Protein AF-A0A7G8E6I5-F1 (afdb_monomer_lite)

Secondary structure (DSSP, 8-state):
--HHHHHHHHHTTSS-HHHHHHT--SHHHHHHHHHHHHHHH-TT-HHHHHHHHHSHHHHHHHHHHTT----

Structure (mmCIF, N/CA/C/O backbone):
data_AF-A0A7G8E6I5-F1
#
_entry.id   AF-A0A7G8E6I5-F1
#
loop_
_atom_site.group_PDB
_atom_site.id
_atom_site.type_symbol
_atom_site.label_atom_id
_atom_site.label_alt_id
_atom_site.label_comp_id
_atom_site.label_asym_id
_atom_site.label_entity_id
_atom_site.label_seq_id
_atom_site.pdbx_PDB_ins_code
_atom_site.Cartn_x
_atom_site.Cartn_y
_atom_site.Cartn_z
_atom_site.occupancy
_atom_site.B_iso_or_equiv
_atom_site.auth_seq_id
_atom_site.auth_comp_id
_atom_site.auth_asym_id
_atom_site.auth_atom_id
_atom_site.pdbx_PDB_model_num
ATOM 1 N N . MET A 1 1 ? -7.611 10.605 7.315 1.00 68.56 1 MET A N 1
ATOM 2 C CA . MET A 1 1 ? -6.839 9.486 7.887 1.00 68.56 1 MET A CA 1
ATOM 3 C C . MET A 1 1 ? -5.482 9.502 7.214 1.00 68.56 1 MET A C 1
ATOM 5 O O . MET A 1 1 ? -5.444 9.734 6.013 1.00 68.56 1 MET A O 1
ATOM 9 N N . THR A 1 2 ? -4.386 9.390 7.958 1.00 90.25 2 THR A N 1
ATOM 10 C CA . THR A 1 2 ? -3.038 9.327 7.363 1.00 90.25 2 THR A CA 1
ATOM 11 C C . THR A 1 2 ? -2.675 7.888 6.979 1.00 90.25 2 THR A C 1
ATOM 13 O O . THR A 1 2 ? -3.225 6.947 7.550 1.00 90.25 2 THR A O 1
ATOM 16 N N . PHE A 1 3 ? -1.727 7.692 6.052 1.00 91.69 3 PHE A N 1
ATOM 17 C CA . PHE A 1 3 ? -1.250 6.346 5.688 1.00 91.69 3 PHE A CA 1
ATOM 18 C C . PHE A 1 3 ? -0.655 5.597 6.885 1.00 91.69 3 PHE A C 1
ATOM 20 O O . PHE A 1 3 ? -0.891 4.404 7.049 1.00 91.69 3 PHE A O 1
ATOM 27 N N . LYS A 1 4 ? 0.018 6.318 7.785 1.00 92.25 4 LYS A N 1
ATOM 28 C CA . LYS A 1 4 ? 0.513 5.777 9.051 1.00 92.25 4 LYS A CA 1
ATOM 29 C C . LYS A 1 4 ? -0.597 5.176 9.910 1.00 92.25 4 LYS A C 1
ATOM 31 O O . LYS A 1 4 ? -0.459 4.058 10.400 1.00 92.25 4 LYS A O 1
ATOM 36 N N . GLU A 1 5 ? -1.698 5.907 10.088 1.00 93.38 5 GLU A N 1
ATOM 37 C CA . GLU A 1 5 ? -2.865 5.434 10.845 1.00 93.38 5 GLU A CA 1
ATOM 38 C C . GLU A 1 5 ? -3.573 4.273 10.144 1.00 93.38 5 GLU A C 1
ATOM 40 O O . GLU A 1 5 ? -4.012 3.339 10.814 1.00 93.38 5 GLU A O 1
ATOM 45 N N . LEU A 1 6 ? -3.652 4.308 8.811 1.00 92.81 6 LEU A N 1
ATOM 46 C CA . LEU A 1 6 ? -4.230 3.240 7.997 1.00 92.81 6 LEU A CA 1
ATOM 47 C C . LEU A 1 6 ? -3.459 1.926 8.182 1.00 92.81 6 LEU A C 1
ATOM 49 O O . LEU A 1 6 ? -4.051 0.907 8.531 1.00 92.81 6 LEU A O 1
ATOM 53 N N . VAL A 1 7 ? -2.133 1.957 8.024 1.00 92.94 7 VAL A N 1
ATOM 54 C CA . VAL A 1 7 ? -1.263 0.784 8.204 1.00 92.94 7 VAL A CA 1
ATOM 55 C C . VAL A 1 7 ? -1.275 0.303 9.654 1.00 92.94 7 VAL A C 1
ATOM 57 O O . VAL A 1 7 ? -1.365 -0.900 9.901 1.00 92.94 7 VAL A O 1
ATOM 60 N N . ALA A 1 8 ? -1.269 1.220 10.625 1.00 93.69 8 ALA A N 1
ATOM 61 C CA . ALA A 1 8 ? -1.374 0.868 12.038 1.00 93.69 8 ALA A CA 1
ATOM 62 C C . ALA A 1 8 ? -2.708 0.174 12.362 1.00 93.69 8 ALA A C 1
ATOM 64 O O . ALA A 1 8 ? -2.743 -0.768 13.157 1.00 93.69 8 ALA A O 1
ATOM 65 N N . SER A 1 9 ? -3.805 0.631 11.752 1.00 93.56 9 SER A N 1
ATOM 66 C CA . SER A 1 9 ? -5.127 0.015 11.878 1.00 93.56 9 SER A CA 1
ATOM 67 C C . SER A 1 9 ? -5.164 -1.361 11.209 1.00 93.56 9 SER A C 1
ATOM 69 O O . SER A 1 9 ? -5.610 -2.326 11.827 1.00 93.56 9 SER A O 1
ATOM 71 N N . PHE A 1 10 ? -4.604 -1.490 10.003 1.00 92.75 10 PHE A N 1
ATOM 72 C CA . PHE A 1 10 ? -4.464 -2.764 9.293 1.00 92.75 10 PHE A CA 1
ATOM 73 C C . PHE A 1 10 ? -3.644 -3.786 10.103 1.00 92.75 10 PHE A C 1
ATOM 75 O O . PHE A 1 10 ? -4.076 -4.924 10.272 1.00 92.75 10 PHE A O 1
ATOM 82 N N . ASN A 1 11 ? -2.534 -3.368 10.726 1.00 91.44 11 ASN A N 1
ATOM 83 C CA . ASN A 1 11 ? -1.724 -4.218 11.612 1.00 91.44 11 ASN A CA 1
ATOM 84 C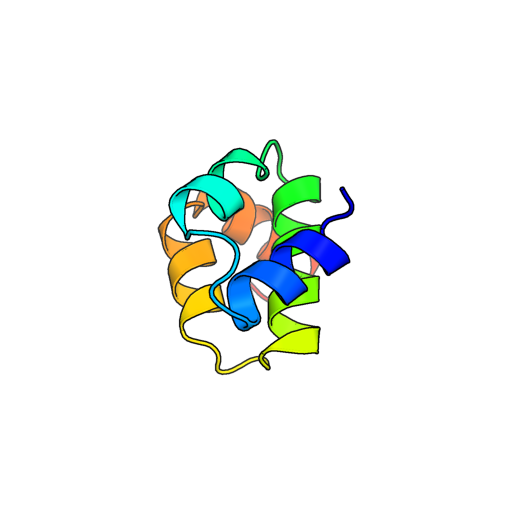 C . ASN A 1 11 ? -2.511 -4.734 12.827 1.00 91.44 11 ASN A C 1
ATOM 86 O O . ASN A 1 11 ? -2.341 -5.864 13.277 1.00 91.44 11 ASN A O 1
ATOM 90 N N . LYS A 1 12 ? -3.418 -3.907 13.349 1.00 92.00 12 LYS A N 1
ATOM 91 C CA . LYS A 1 12 ? -4.319 -4.268 14.451 1.00 92.00 12 LYS A CA 1
ATOM 92 C C . LYS A 1 12 ? -5.587 -4.992 13.985 1.00 92.00 12 LYS A C 1
ATOM 94 O O . LYS A 1 12 ? -6.471 -5.207 14.808 1.00 92.00 12 LYS A O 1
ATOM 99 N N . GLN A 1 13 ? -5.680 -5.365 12.704 1.00 87.69 13 GLN A N 1
ATOM 100 C CA . GLN A 1 13 ? -6.855 -5.988 12.079 1.00 87.69 13 GLN A CA 1
ATOM 101 C C . GLN A 1 13 ? -8.127 -5.118 12.146 1.00 87.69 13 GLN A C 1
ATOM 103 O O . GLN A 1 13 ? -9.241 -5.628 12.074 1.00 87.69 13 GLN A O 1
ATOM 108 N N . GLY A 1 14 ? -7.970 -3.799 12.298 1.00 87.62 14 GLY A N 1
ATOM 109 C CA . GLY A 1 14 ? -9.064 -2.823 12.283 1.00 87.62 14 GLY A CA 1
ATOM 110 C C . GLY A 1 14 ? -9.415 -2.310 10.885 1.00 87.62 14 GLY A C 1
ATOM 111 O O . GLY A 1 14 ? -10.489 -1.752 10.695 1.00 87.62 14 GLY A O 1
ATOM 112 N N . THR A 1 15 ? -8.525 -2.515 9.913 1.00 91.12 15 THR A N 1
ATOM 113 C CA . THR A 1 15 ? -8.726 -2.186 8.497 1.00 91.12 15 THR A CA 1
ATOM 114 C C . THR A 1 15 ? -8.479 -3.437 7.669 1.00 91.12 15 THR A C 1
ATOM 116 O O . THR A 1 15 ? -7.567 -4.209 7.973 1.00 91.12 15 THR A O 1
ATOM 119 N N . SER A 1 16 ? -9.296 -3.658 6.644 1.00 92.88 16 SER A N 1
ATOM 120 C CA . SER A 1 16 ? -9.151 -4.794 5.734 1.00 92.88 16 SER A CA 1
ATOM 121 C C . SER A 1 16 ? -8.115 -4.536 4.631 1.00 92.88 16 SER A C 1
ATOM 123 O O . SER A 1 16 ? -7.704 -3.404 4.385 1.00 92.88 16 SER A O 1
ATOM 125 N N . TRP A 1 17 ? -7.683 -5.601 3.948 1.00 92.12 17 TRP A N 1
ATOM 126 C CA . TRP A 1 17 ? -6.767 -5.487 2.803 1.00 92.12 17 TRP A CA 1
ATOM 127 C C . TRP A 1 17 ? -7.354 -4.622 1.682 1.00 92.12 17 TRP A C 1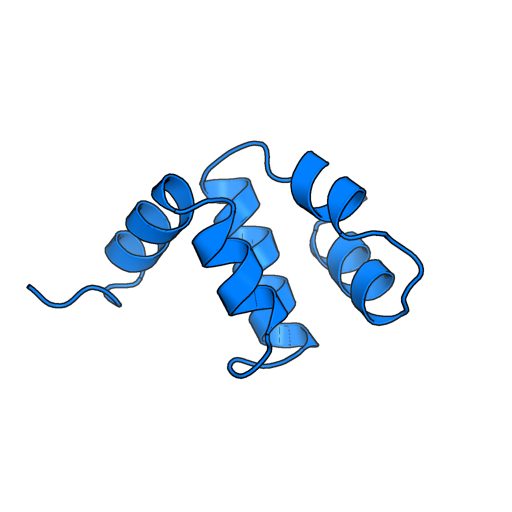
ATOM 129 O O . TRP A 1 17 ? -6.669 -3.750 1.165 1.00 92.12 17 TRP A O 1
ATOM 139 N N . ASP A 1 18 ? -8.632 -4.826 1.359 1.00 92.38 18 ASP A N 1
ATOM 140 C CA . ASP A 1 18 ? -9.329 -4.083 0.304 1.00 92.38 18 ASP A CA 1
ATOM 141 C C . ASP A 1 18 ? -9.351 -2.576 0.599 1.00 92.38 18 ASP A C 1
ATOM 143 O O . ASP A 1 18 ? -8.965 -1.769 -0.242 1.00 92.38 18 ASP A O 1
ATOM 147 N N . GLU A 1 19 ? -9.669 -2.194 1.839 1.00 91.56 19 GLU A N 1
ATOM 148 C CA . GLU A 1 19 ? -9.633 -0.795 2.279 1.00 91.56 19 GLU A CA 1
ATOM 149 C C . GLU A 1 19 ? -8.229 -0.188 2.211 1.00 91.56 19 GLU A C 1
ATOM 151 O O . GLU A 1 19 ? -8.076 0.966 1.813 1.00 91.56 19 GLU A O 1
ATOM 156 N N . LEU A 1 20 ? -7.194 -0.956 2.565 1.00 91.94 20 LEU A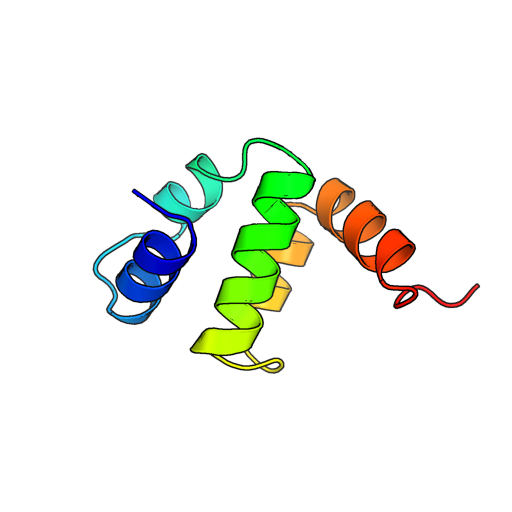 N 1
ATOM 157 C CA . LEU A 1 20 ? -5.812 -0.501 2.446 1.00 91.94 20 LEU A CA 1
ATOM 158 C C . LEU A 1 20 ? -5.427 -0.267 0.976 1.00 91.94 20 LEU A C 1
ATOM 160 O O . LEU A 1 20 ? -4.802 0.745 0.660 1.00 91.94 20 LEU A O 1
ATOM 164 N N . CYS A 1 21 ? -5.845 -1.155 0.074 1.00 92.50 21 CYS A N 1
ATOM 165 C CA . CYS A 1 21 ? -5.623 -1.025 -1.364 1.00 92.50 21 CYS A CA 1
ATOM 166 C C . CYS A 1 21 ? -6.408 0.142 -1.986 1.00 92.50 21 CYS A C 1
ATOM 168 O O . CYS A 1 21 ? -5.877 0.825 -2.860 1.00 92.50 21 CYS A O 1
ATOM 170 N N . LEU A 1 22 ? -7.632 0.423 -1.526 1.00 92.81 22 LEU A N 1
ATOM 171 C CA . LEU A 1 22 ? -8.467 1.529 -2.022 1.00 92.81 22 LEU A CA 1
ATOM 172 C C . LEU A 1 22 ? -7.847 2.918 -1.799 1.00 92.81 22 LEU A C 1
ATOM 174 O O . LEU A 1 22 ? -8.126 3.861 -2.552 1.00 92.81 22 LEU A O 1
ATOM 178 N N . GLU A 1 23 ? -6.993 3.050 -0.787 1.00 90.94 23 GLU A N 1
ATOM 179 C CA . GLU A 1 23 ? -6.267 4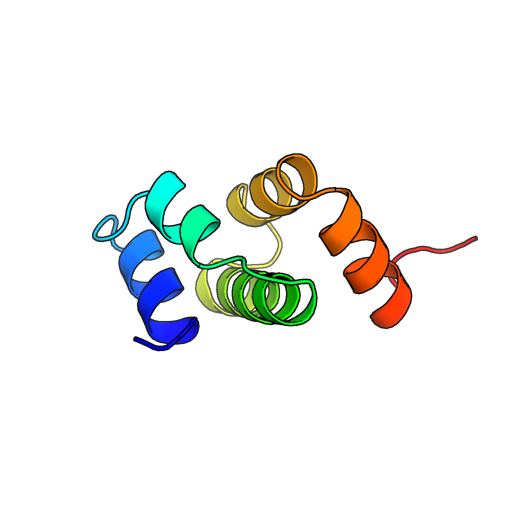.290 -0.501 1.00 90.94 23 GLU A CA 1
ATOM 180 C C . GLU A 1 23 ? -5.026 4.468 -1.397 1.00 90.94 23 GLU A C 1
ATOM 182 O O . GLU A 1 23 ? -4.484 5.573 -1.513 1.00 90.94 23 GLU A O 1
ATOM 187 N N . ILE A 1 24 ? -4.600 3.422 -2.114 1.00 93.12 24 ILE A N 1
ATOM 188 C CA . ILE A 1 24 ? -3.471 3.464 -3.050 1.00 93.12 24 ILE A CA 1
ATOM 189 C C . ILE A 1 24 ? -3.941 4.024 -4.403 1.00 93.12 24 ILE A C 1
ATOM 191 O O . ILE A 1 24 ? -4.175 3.331 -5.387 1.00 93.12 24 ILE A O 1
ATOM 195 N N . ARG A 1 25 ? -4.075 5.353 -4.410 1.00 90.50 25 ARG A N 1
ATOM 196 C CA . ARG A 1 25 ? -4.397 6.258 -5.537 1.00 90.50 25 ARG A CA 1
ATOM 197 C C . ARG A 1 25 ? -3.449 6.245 -6.729 1.00 90.50 25 ARG A C 1
ATOM 199 O O . ARG A 1 25 ? -3.810 6.571 -7.859 1.00 90.50 25 ARG A O 1
ATOM 206 N N . CYS A 1 26 ? -2.179 6.124 -6.383 1.00 93.00 26 CYS A N 1
ATOM 207 C CA . CYS A 1 26 ? -1.087 6.735 -7.116 1.00 93.00 26 CYS A CA 1
ATOM 208 C C . CYS A 1 26 ? 0.259 6.149 -6.678 1.00 93.00 2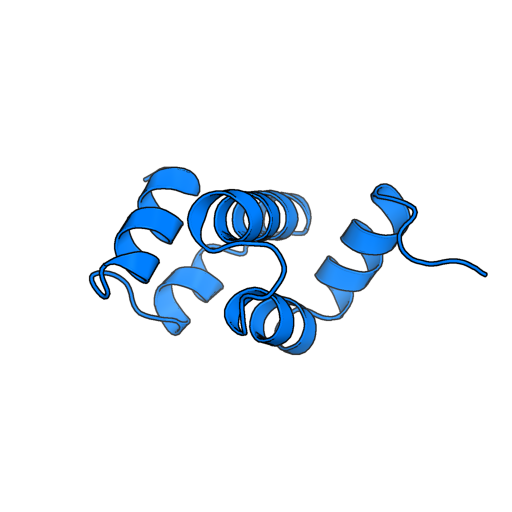6 CYS A C 1
ATOM 210 O O . CYS A 1 26 ? 0.362 5.557 -5.604 1.00 93.00 26 CYS A O 1
ATOM 212 N N . GLU A 1 27 ? 1.315 6.391 -7.456 1.00 91.56 27 GLU A N 1
ATOM 213 C CA . GLU A 1 27 ? 2.670 5.910 -7.144 1.00 91.56 27 GLU A CA 1
ATOM 214 C C . GLU A 1 27 ? 3.187 6.447 -5.798 1.00 91.56 27 GLU A C 1
ATOM 216 O O . GLU A 1 27 ? 3.721 5.688 -4.994 1.00 91.56 27 GLU A O 1
ATOM 221 N N . SER A 1 28 ? 2.949 7.726 -5.486 1.00 91.31 28 SER A N 1
ATOM 222 C CA . SER A 1 28 ? 3.339 8.319 -4.195 1.00 91.31 28 SER A CA 1
ATOM 223 C C . SER A 1 28 ? 2.533 7.762 -3.012 1.00 91.31 28 SER A C 1
ATOM 225 O O . SER A 1 28 ? 3.047 7.653 -1.898 1.00 91.31 28 SER A O 1
ATOM 227 N N . CYS A 1 29 ? 1.274 7.394 -3.262 1.00 93.69 29 CYS A N 1
ATOM 228 C CA . CYS A 1 29 ? 0.374 6.766 -2.301 1.00 93.69 29 CYS A CA 1
ATOM 229 C C . CYS A 1 29 ? 0.905 5.367 -1.956 1.00 93.69 29 CYS A C 1
ATOM 231 O O . CYS A 1 29 ? 1.077 5.035 -0.786 1.00 93.69 29 CYS A O 1
ATOM 233 N N . PHE A 1 30 ? 1.250 4.593 -2.992 1.00 94.31 30 PHE A N 1
ATOM 234 C CA . PHE A 1 30 ? 1.878 3.283 -2.863 1.00 94.31 30 PHE A CA 1
ATOM 235 C C . PHE A 1 30 ? 3.187 3.368 -2.080 1.00 94.31 30 PHE A C 1
ATOM 237 O O . PHE A 1 30 ? 3.340 2.651 -1.100 1.00 94.31 30 PHE A O 1
ATOM 244 N N . ALA A 1 31 ? 4.098 4.270 -2.465 1.00 93.69 31 ALA A N 1
ATOM 245 C CA . ALA A 1 31 ? 5.383 4.443 -1.791 1.00 93.69 31 ALA A CA 1
ATOM 246 C C . ALA A 1 31 ? 5.207 4.722 -0.291 1.00 93.69 31 ALA A C 1
ATOM 248 O O . ALA A 1 31 ? 5.850 4.082 0.534 1.00 93.69 31 ALA A O 1
ATOM 249 N N . SER A 1 32 ? 4.272 5.614 0.054 1.00 94.50 32 SER A N 1
ATOM 250 C CA . SER A 1 32 ? 3.978 5.967 1.446 1.00 94.50 32 SER A CA 1
ATOM 251 C C . SER A 1 32 ? 3.419 4.781 2.237 1.00 94.50 32 SER A C 1
ATOM 253 O O . SER A 1 32 ? 3.866 4.526 3.349 1.00 94.50 32 SER A O 1
ATOM 255 N N . VAL A 1 33 ? 2.465 4.028 1.675 1.00 94.19 33 VAL A N 1
ATOM 256 C CA . VAL A 1 33 ? 1.915 2.827 2.331 1.00 94.19 33 VAL A CA 1
ATOM 257 C C . VAL A 1 33 ? 2.981 1.740 2.466 1.00 94.19 33 VAL A C 1
ATOM 259 O O . VAL A 1 33 ? 3.084 1.116 3.517 1.00 94.19 33 VAL A O 1
ATOM 262 N N . PHE A 1 34 ? 3.790 1.524 1.431 1.00 93.81 34 PHE A N 1
ATOM 263 C CA . PHE A 1 34 ? 4.849 0.520 1.418 1.00 93.81 34 PHE A CA 1
ATOM 264 C C . PHE A 1 34 ? 5.926 0.822 2.465 1.00 93.81 34 PHE A C 1
ATOM 266 O O . PHE A 1 34 ? 6.306 -0.068 3.224 1.00 93.81 34 PHE A O 1
ATOM 273 N N . ASP A 1 35 ? 6.377 2.077 2.549 1.00 93.56 35 ASP A N 1
ATOM 274 C CA . ASP A 1 35 ? 7.338 2.518 3.561 1.00 93.56 35 ASP A CA 1
ATOM 275 C C . ASP A 1 35 ? 6.757 2.354 4.975 1.00 93.56 35 ASP A C 1
ATOM 277 O O . ASP A 1 35 ? 7.403 1.752 5.828 1.00 93.56 35 ASP A O 1
ATOM 281 N N . GLU A 1 36 ? 5.509 2.770 5.209 1.00 95.06 36 GLU A N 1
ATOM 282 C CA . GLU A 1 36 ? 4.847 2.613 6.511 1.00 95.06 36 GLU A CA 1
ATOM 283 C C . GLU A 1 36 ? 4.664 1.138 6.905 1.00 95.06 36 GLU A C 1
ATOM 285 O O . GLU A 1 36 ? 4.878 0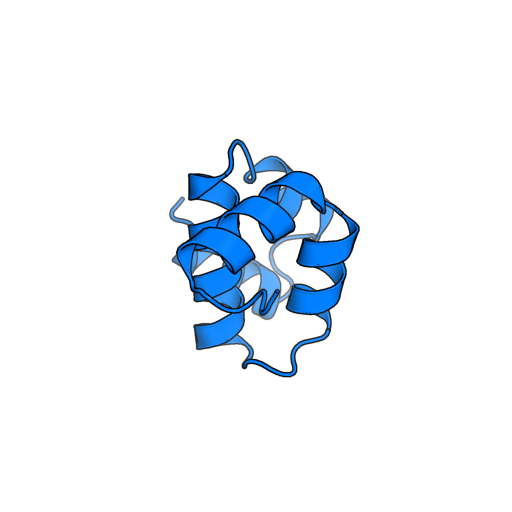.774 8.061 1.00 95.06 36 GLU A O 1
ATOM 290 N N . VAL A 1 37 ? 4.304 0.255 5.965 1.00 93.88 37 VAL A N 1
ATOM 291 C CA . VAL A 1 37 ? 4.236 -1.196 6.217 1.00 93.88 37 VAL A CA 1
ATOM 292 C C . VAL A 1 37 ? 5.621 -1.736 6.562 1.00 93.88 37 VAL A C 1
ATOM 294 O O . VAL A 1 37 ? 5.760 -2.490 7.522 1.00 93.88 37 VAL A O 1
ATOM 297 N N . ASN A 1 38 ? 6.655 -1.330 5.828 1.00 93.31 38 ASN A N 1
ATOM 298 C CA . ASN A 1 38 ? 8.028 -1.744 6.088 1.00 93.31 38 ASN A CA 1
ATOM 299 C C . ASN A 1 38 ? 8.530 -1.260 7.460 1.00 93.31 38 ASN A C 1
ATOM 301 O O . ASN A 1 38 ? 9.176 -2.021 8.175 1.00 93.31 38 ASN A O 1
ATOM 305 N N . GLU A 1 39 ? 8.201 -0.032 7.860 1.00 93.69 39 GLU A N 1
ATOM 306 C CA . GLU A 1 39 ? 8.577 0.525 9.162 1.00 93.69 39 GLU A CA 1
ATOM 307 C C . GLU A 1 39 ? 7.798 -0.102 10.327 1.00 93.69 39 GLU A C 1
ATOM 309 O O . GLU A 1 39 ? 8.377 -0.367 11.381 1.00 93.69 39 GLU A O 1
ATOM 314 N N . GLN A 1 40 ? 6.495 -0.355 10.166 1.00 93.00 40 GLN A N 1
ATOM 315 C CA . GLN A 1 40 ? 5.635 -0.833 11.256 1.00 93.00 40 GLN A CA 1
ATOM 316 C C . GLN A 1 40 ? 5.583 -2.362 11.383 1.00 93.00 40 GLN A C 1
ATOM 318 O O . GLN A 1 40 ? 5.429 -2.876 12.491 1.00 93.00 40 GLN A O 1
ATOM 323 N N . MET A 1 41 ? 5.671 -3.091 10.267 1.00 91.62 41 MET A N 1
ATOM 324 C CA . MET A 1 41 ? 5.571 -4.558 10.211 1.00 91.62 41 MET A CA 1
ATOM 325 C C . MET A 1 41 ? 6.900 -5.240 9.870 1.00 91.62 41 MET A C 1
ATOM 327 O O . MET A 1 41 ? 7.024 -6.453 10.030 1.00 91.62 41 MET A O 1
ATOM 331 N N . GLY A 1 42 ? 7.896 -4.474 9.422 1.00 89.56 42 GLY A N 1
ATOM 332 C CA . GLY A 1 42 ? 9.211 -4.973 9.041 1.00 89.56 42 GLY A CA 1
ATOM 333 C C . GLY A 1 42 ? 9.324 -5.355 7.563 1.00 89.56 42 GLY A C 1
ATOM 334 O O . GLY A 1 42 ? 8.352 -5.705 6.892 1.00 89.56 42 GLY A O 1
ATOM 335 N N . SER A 1 43 ? 10.564 -5.358 7.075 1.00 85.12 43 SER A N 1
ATOM 336 C CA . SER A 1 43 ? 10.932 -5.638 5.678 1.00 85.12 43 SER A CA 1
ATOM 337 C C . SER A 1 43 ? 10.669 -7.065 5.204 1.00 85.12 43 SER A C 1
ATOM 339 O O . SER A 1 43 ? 10.699 -7.329 4.007 1.00 85.12 43 SER A O 1
ATOM 341 N N . SER A 1 44 ? 10.413 -7.993 6.128 1.00 83.56 44 SER A N 1
ATOM 342 C CA . SER A 1 44 ? 10.073 -9.393 5.828 1.00 83.56 44 SER A CA 1
ATOM 343 C C . SER A 1 44 ? 8.567 -9.666 5.871 1.00 83.56 44 SER A C 1
ATOM 345 O O . SER A 1 44 ? 8.162 -10.823 5.869 1.00 83.56 44 SER A O 1
ATOM 347 N N . SER A 1 45 ? 7.737 -8.623 5.958 1.00 89.06 45 SER A N 1
ATOM 348 C CA . SER A 1 45 ? 6.284 -8.773 6.003 1.00 89.06 45 SER A CA 1
ATOM 349 C C . SER A 1 45 ? 5.729 -9.260 4.662 1.00 89.06 45 SER A C 1
ATOM 351 O O . SER A 1 45 ? 5.978 -8.649 3.620 1.00 89.06 45 SER A O 1
ATOM 353 N N . ASP A 1 46 ? 4.892 -10.302 4.691 1.00 90.88 46 ASP A N 1
ATOM 354 C CA . ASP A 1 46 ? 4.149 -10.799 3.521 1.00 90.88 46 ASP A CA 1
ATOM 355 C C . ASP A 1 46 ? 3.264 -9.719 2.878 1.00 90.88 46 ASP A C 1
ATOM 357 O O . ASP A 1 46 ? 2.928 -9.782 1.695 1.00 90.88 46 ASP A O 1
ATOM 361 N N . VAL A 1 47 ? 2.901 -8.692 3.648 1.00 91.69 47 VAL A N 1
ATOM 362 C CA . VAL A 1 47 ? 2.106 -7.548 3.190 1.00 91.69 47 VAL A CA 1
ATOM 363 C C . VAL A 1 47 ? 2.856 -6.761 2.115 1.00 91.69 47 VAL A C 1
ATOM 365 O O . VAL A 1 47 ? 2.245 -6.347 1.134 1.00 91.69 47 VAL A O 1
ATOM 368 N N . LEU A 1 48 ? 4.178 -6.605 2.242 1.00 92.38 48 LEU A N 1
ATOM 369 C CA . LEU A 1 48 ? 4.997 -5.923 1.234 1.00 92.38 48 LEU A CA 1
ATOM 370 C C . LEU A 1 48 ? 5.028 -6.707 -0.080 1.00 92.38 48 LEU A C 1
ATOM 372 O O . LEU A 1 48 ? 4.894 -6.120 -1.152 1.00 92.38 48 LEU A O 1
ATOM 376 N N . ALA A 1 49 ? 5.151 -8.035 0.003 1.00 92.00 49 ALA A N 1
ATOM 377 C CA . ALA A 1 49 ? 5.102 -8.903 -1.169 1.00 92.00 49 ALA A CA 1
ATOM 378 C C . ALA A 1 49 ? 3.730 -8.830 -1.856 1.00 92.00 49 ALA A C 1
ATOM 380 O O . ALA A 1 49 ? 3.665 -8.665 -3.071 1.00 92.00 49 ALA A O 1
ATOM 381 N N . ARG A 1 50 ? 2.636 -8.858 -1.081 1.00 94.44 50 ARG A N 1
ATOM 382 C CA . ARG A 1 50 ? 1.278 -8.684 -1.622 1.00 94.44 50 ARG A CA 1
ATOM 383 C C . ARG A 1 50 ? 1.069 -7.307 -2.247 1.00 94.44 50 ARG A C 1
ATOM 385 O O . ARG A 1 50 ? 0.428 -7.221 -3.284 1.00 94.44 50 ARG A O 1
ATOM 392 N N . LEU A 1 51 ? 1.618 -6.239 -1.663 1.00 93.44 51 LEU A N 1
ATOM 393 C CA . LEU A 1 51 ? 1.537 -4.892 -2.238 1.00 93.44 51 LEU A CA 1
ATOM 394 C C . LEU A 1 51 ? 2.260 -4.825 -3.587 1.00 93.44 51 LEU A C 1
ATOM 396 O O . LEU A 1 51 ? 1.738 -4.243 -4.535 1.00 93.44 51 LEU A O 1
ATOM 400 N N . ALA A 1 52 ? 3.444 -5.432 -3.678 1.00 92.06 52 ALA A N 1
ATOM 401 C CA . ALA A 1 52 ? 4.206 -5.493 -4.919 1.00 92.06 52 ALA A CA 1
ATOM 402 C C . ALA A 1 52 ? 3.501 -6.311 -6.016 1.00 92.06 52 ALA A C 1
ATOM 404 O O . ALA A 1 52 ? 3.595 -5.945 -7.186 1.00 92.06 52 ALA A O 1
ATOM 405 N N . ASP A 1 53 ? 2.793 -7.381 -5.643 1.00 93.25 53 ASP A N 1
ATOM 406 C CA . ASP A 1 53 ? 2.028 -8.230 -6.567 1.00 93.25 53 ASP A CA 1
ATOM 407 C C . ASP A 1 53 ? 0.731 -7.560 -7.053 1.00 93.25 53 ASP A C 1
ATOM 409 O O . ASP A 1 53 ? 0.431 -7.593 -8.243 1.00 93.25 53 ASP A O 1
ATOM 413 N N . GLU A 1 54 ? 0.006 -6.882 -6.157 1.00 94.31 54 GLU A N 1
ATOM 414 C CA . GLU A 1 54 ? -1.248 -6.180 -6.474 1.00 94.31 54 GLU A CA 1
ATOM 415 C C . GLU A 1 54 ? -0.999 -4.910 -7.311 1.00 94.31 54 GLU A C 1
ATOM 417 O O . GLU A 1 54 ? -1.750 -4.584 -8.231 1.00 94.31 54 GLU A O 1
ATOM 422 N N . PHE A 1 55 ? 0.098 -4.194 -7.033 1.00 93.56 55 PHE A N 1
ATOM 423 C CA . PHE A 1 55 ? 0.456 -2.947 -7.714 1.00 93.56 55 PHE A CA 1
ATOM 424 C C . PHE A 1 55 ? 1.836 -3.023 -8.389 1.00 93.56 55 PHE A C 1
ATOM 426 O O . PHE A 1 55 ? 2.730 -2.222 -8.084 1.00 93.56 55 PHE A O 1
ATOM 433 N N . PRO A 1 56 ? 2.031 -3.917 -9.375 1.00 91.88 56 PRO A N 1
ATOM 434 C CA . PRO A 1 56 ? 3.351 -4.202 -9.936 1.00 91.88 56 PRO A CA 1
ATOM 435 C C . PRO A 1 56 ? 3.947 -2.998 -10.672 1.00 91.88 56 PRO A C 1
ATOM 437 O O . PRO A 1 56 ? 5.158 -2.778 -10.646 1.00 91.88 56 PRO A O 1
ATOM 440 N N . ASN A 1 57 ? 3.102 -2.169 -11.293 1.00 91.75 57 ASN A N 1
ATOM 441 C CA . ASN A 1 57 ? 3.544 -0.940 -11.953 1.00 91.75 57 ASN A CA 1
ATOM 442 C C . ASN A 1 57 ? 4.061 0.093 -10.941 1.00 91.75 57 ASN A C 1
ATOM 444 O O . ASN A 1 57 ? 5.124 0.672 -11.157 1.00 91.75 57 ASN A O 1
ATOM 448 N N . HIS A 1 58 ? 3.349 0.289 -9.825 1.00 93.44 58 HIS A N 1
ATOM 449 C CA . HIS A 1 58 ? 3.768 1.221 -8.776 1.00 93.44 58 HIS A CA 1
ATOM 450 C C . HIS A 1 58 ? 5.022 0.723 -8.063 1.00 93.44 58 HIS A C 1
ATOM 452 O O . HIS A 1 58 ? 5.948 1.500 -7.845 1.00 93.44 58 HIS A O 1
ATOM 458 N N . TYR A 1 59 ? 5.096 -0.581 -7.785 1.00 92.31 59 TYR A N 1
ATOM 459 C CA . TYR A 1 59 ? 6.288 -1.193 -7.215 1.00 92.31 59 TYR A CA 1
ATOM 460 C C . TYR A 1 59 ? 7.505 -1.040 -8.127 1.00 92.31 59 TYR A C 1
ATOM 462 O O . TYR A 1 59 ? 8.579 -0.686 -7.654 1.00 92.31 59 TYR A O 1
ATOM 470 N N . LYS A 1 60 ? 7.352 -1.235 -9.441 1.00 90.56 60 LYS A N 1
ATOM 471 C CA . LYS A 1 60 ? 8.449 -1.049 -10.398 1.00 90.56 60 LYS A CA 1
ATOM 472 C C . LYS A 1 60 ? 8.990 0.381 -10.383 1.00 90.56 60 LYS A C 1
ATOM 474 O O . LYS A 1 60 ? 10.208 0.562 -10.391 1.00 90.56 60 LYS A O 1
ATOM 479 N N . SER A 1 61 ? 8.111 1.382 -10.356 1.00 90.44 61 SER A N 1
ATOM 480 C CA . SER A 1 61 ? 8.516 2.787 -10.234 1.00 90.44 61 SER A CA 1
ATOM 481 C C . SER A 1 61 ? 9.191 3.060 -8.890 1.00 90.44 61 SER A C 1
ATOM 483 O O . SER A 1 61 ? 10.309 3.571 -8.879 1.00 90.44 61 SER A O 1
ATOM 485 N N . TYR A 1 62 ? 8.594 2.617 -7.779 1.00 90.88 62 TYR A N 1
ATOM 486 C CA . TYR A 1 62 ? 9.169 2.742 -6.436 1.00 90.88 62 TYR A CA 1
ATOM 487 C C . TYR A 1 62 ? 10.566 2.110 -6.348 1.00 90.88 62 TYR A C 1
ATOM 489 O O . TYR A 1 62 ? 11.523 2.741 -5.902 1.00 90.88 62 TYR A O 1
ATOM 497 N N . ALA A 1 63 ? 10.717 0.876 -6.831 1.00 88.38 63 ALA A N 1
ATOM 498 C CA . ALA A 1 63 ? 11.977 0.148 -6.811 1.00 88.38 63 ALA A CA 1
ATOM 499 C C . ALA A 1 63 ? 13.033 0.816 -7.705 1.00 88.38 63 ALA A C 1
ATOM 501 O O . ALA A 1 63 ? 14.215 0.823 -7.358 1.00 88.38 63 ALA A O 1
ATOM 502 N N . LYS A 1 64 ? 12.625 1.421 -8.827 1.00 87.38 64 LYS A N 1
ATOM 503 C CA . LYS A 1 64 ? 13.512 2.222 -9.679 1.00 87.38 64 LYS A CA 1
ATOM 504 C C . LYS A 1 64 ? 13.975 3.498 -8.971 1.00 87.38 64 LYS A C 1
ATOM 506 O O . LYS A 1 64 ? 15.164 3.797 -9.010 1.00 87.38 64 LYS A O 1
ATOM 511 N N . GLU A 1 65 ? 13.074 4.225 -8.311 1.00 86.50 65 GLU A N 1
ATOM 512 C CA . GLU A 1 65 ? 13.410 5.445 -7.559 1.00 86.50 65 GLU A CA 1
ATOM 513 C C . GLU A 1 65 ? 14.311 5.160 -6.352 1.00 86.50 65 GLU A C 1
ATOM 515 O O . GLU A 1 65 ? 15.227 5.926 -6.060 1.00 86.50 65 GLU A O 1
ATOM 520 N N . ARG A 1 66 ? 14.099 4.026 -5.678 1.00 82.81 66 ARG A N 1
ATOM 521 C CA . ARG A 1 66 ? 14.906 3.579 -4.534 1.00 82.81 66 ARG A CA 1
ATOM 522 C C . ARG A 1 66 ? 16.211 2.878 -4.934 1.00 82.81 66 ARG A C 1
ATOM 524 O O . ARG A 1 66 ? 16.991 2.526 -4.054 1.00 82.81 66 ARG A O 1
ATOM 531 N N . GLY A 1 67 ? 16.458 2.660 -6.229 1.00 79.06 67 GLY A N 1
ATOM 532 C CA . GLY A 1 67 ? 17.647 1.954 -6.724 1.00 79.06 67 GLY A CA 1
ATOM 533 C C . GLY A 1 67 ? 17.689 0.461 -6.367 1.00 79.06 67 GLY A C 1
ATOM 534 O O . GLY A 1 67 ? 18.761 -0.135 -6.353 1.00 79.06 67 GLY A O 1
ATOM 535 N N . LEU A 1 68 ? 16.534 -0.140 -6.065 1.00 71.44 68 LEU A N 1
ATOM 536 C CA . LEU A 1 68 ? 16.391 -1.559 -5.714 1.00 71.44 68 LEU A CA 1
ATOM 537 C C . LEU A 1 68 ? 16.368 -2.471 -6.949 1.00 71.44 68 LEU A C 1
ATOM 539 O O . LEU A 1 68 ? 16.594 -3.672 -6.833 1.00 71.44 68 LEU A O 1
ATOM 543 N N . VAL A 1 69 ? 16.115 -1.908 -8.135 1.00 58.09 69 VAL A N 1
ATOM 544 C CA . VAL A 1 69 ? 16.256 -2.615 -9.414 1.00 58.09 69 VAL A CA 1
ATOM 545 C C . VAL A 1 69 ? 17.673 -2.384 -9.934 1.00 58.09 69 VAL A C 1
ATOM 547 O O . VAL A 1 69 ? 17.974 -1.309 -10.454 1.00 58.09 69 VAL A O 1
ATOM 550 N N . GLN A 1 70 ? 18.550 -3.377 -9.785 1.00 45.00 70 GLN A N 1
ATOM 551 C CA . GLN A 1 70 ? 19.812 -3.399 -10.530 1.00 45.00 70 GLN A CA 1
ATOM 552 C C . GLN A 1 70 ? 19.554 -3.814 -11.994 1.00 45.00 70 GLN A C 1
ATOM 554 O O . GLN A 1 70 ? 18.619 -4.582 -12.236 1.00 45.00 70 GLN A O 1
ATOM 559 N N . PRO A 1 71 ? 20.322 -3.267 -12.958 1.00 50.38 71 PRO A N 1
ATOM 560 C CA . PRO A 1 71 ? 20.212 -3.601 -14.381 1.00 50.38 71 PRO A CA 1
ATOM 561 C C . PRO A 1 71 ? 20.526 -5.068 -14.694 1.00 50.38 71 PRO A C 1
ATOM 563 O O . PRO A 1 71 ? 21.329 -5.679 -13.952 1.00 50.38 71 PRO A O 1
#

Foldseek 3Di:
DDLLVQLVCVVVVNHDPVRNVVQCPDLVSLLRNLVSCCVPVNPPDVNNVVSCVVCVVSVVVNCVVVVVDDD

Sequence (71 aa):
MTFKELVASFNKQGTSWDELCLEIRCESCFASVFDEVNEQMGSSSDVLARLADEFPNHYKSYAKERGLVQP

pLDDT: mean 89.19, std 9.26, range [45.0, 95.06]

Radius of gyration: 11.59 Å; chains: 1; bounding box: 30×20×29 Å